Protein AF-A0A2L2Z2B9-F1 (afdb_monomer_lite)

Organism: Parasteatoda tepidariorum (NCBI:txid114398)

InterPro domains:
  IPR036273 CRAL/TRIO, N-terminal domain superfamily [SSF46938] (3-60)

Foldseek 3Di:
DVVVVVLCVPLVDDVVCLVVLLVLLVVVVVVVVPDDDDRDSVVLVVLSSVVSSPSVSSSVVD

Radius of gyration: 11.82 Å; chains: 1; bounding box: 30×19×32 Å

Structure (mmCIF, N/CA/C/O backbone):
data_AF-A0A2L2Z2B9-F1
#
_entry.id   AF-A0A2L2Z2B9-F1
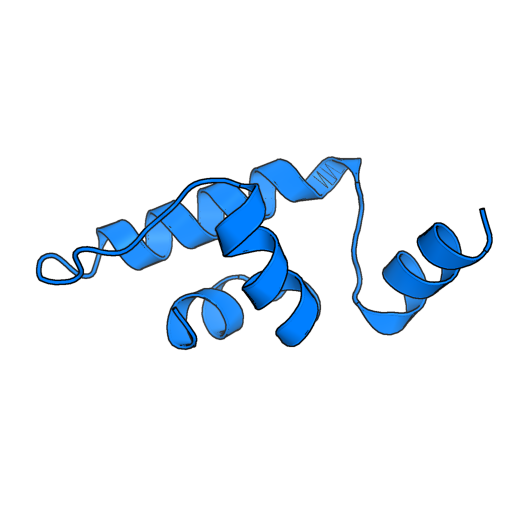#
loop_
_atom_site.group_PDB
_atom_site.id
_atom_site.type_symbol
_atom_site.label_atom_id
_atom_site.label_alt_id
_atom_site.label_comp_id
_atom_site.label_asym_id
_atom_site.label_entity_id
_atom_site.label_seq_id
_atom_site.pdbx_PDB_ins_code
_atom_site.Cartn_x
_atom_site.Cartn_y
_atom_site.Cartn_z
_atom_site.occupancy
_atom_site.B_iso_or_equiv
_atom_site.auth_seq_id
_atom_site.auth_comp_id
_atom_site.auth_asym_id
_atom_site.auth_atom_id
_atom_site.pdbx_PDB_model_num
ATOM 1 N N . PRO A 1 1 ? -17.985 3.204 14.390 1.00 57.00 1 PRO A N 1
ATOM 2 C CA . PRO A 1 1 ? -17.911 1.784 13.955 1.00 57.00 1 PRO A CA 1
ATOM 3 C C . PRO A 1 1 ? -16.732 1.056 14.621 1.00 57.00 1 PRO A C 1
ATOM 5 O O . PRO A 1 1 ? -15.606 1.550 14.579 1.00 57.00 1 PRO A O 1
ATOM 8 N N . LYS A 1 2 ? -16.999 -0.085 15.270 1.00 68.62 2 LYS A N 1
ATOM 9 C CA . LYS A 1 2 ? -16.023 -0.895 16.030 1.00 68.62 2 LYS A CA 1
ATOM 10 C C . LYS A 1 2 ? -14.800 -1.290 15.183 1.00 68.62 2 LYS A C 1
ATOM 12 O O . LYS A 1 2 ? -13.681 -1.308 15.692 1.00 68.62 2 LYS A O 1
ATOM 17 N N . ASP A 1 3 ? -15.015 -1.475 13.884 1.00 71.00 3 ASP A N 1
ATOM 18 C CA . ASP A 1 3 ? -14.003 -1.918 12.921 1.00 71.00 3 ASP A CA 1
ATOM 19 C C . ASP A 1 3 ? -12.946 -0.853 12.622 1.00 71.00 3 ASP A C 1
ATOM 21 O O . ASP A 1 3 ? -11.772 -1.180 12.498 1.00 71.00 3 ASP A O 1
ATOM 25 N N . LEU A 1 4 ? -13.316 0.434 12.607 1.00 69.50 4 LEU A N 1
ATOM 26 C CA . LEU A 1 4 ? -12.349 1.523 12.401 1.00 69.50 4 LEU A CA 1
ATOM 27 C C . LEU A 1 4 ? -11.383 1.653 13.583 1.00 69.50 4 LEU A C 1
ATOM 29 O O . LEU A 1 4 ? -10.190 1.888 13.397 1.00 69.50 4 LEU A O 1
ATOM 33 N N . ARG A 1 5 ? -11.883 1.469 14.813 1.00 68.94 5 ARG A N 1
ATOM 34 C CA . ARG A 1 5 ? -11.037 1.503 16.014 1.00 68.94 5 ARG A CA 1
ATOM 35 C C . ARG A 1 5 ? -10.076 0.315 16.035 1.00 68.94 5 ARG A C 1
ATOM 37 O O . ARG A 1 5 ? -8.907 0.492 16.361 1.00 68.94 5 ARG A O 1
ATOM 44 N N . LYS A 1 6 ? -10.566 -0.862 15.635 1.00 73.94 6 LYS A N 1
ATOM 45 C CA . LYS A 1 6 ? -9.772 -2.086 15.511 1.00 73.94 6 LYS A CA 1
ATOM 46 C C . LYS A 1 6 ? -8.699 -1.961 14.423 1.00 73.94 6 LYS A C 1
ATOM 48 O O . LYS A 1 6 ? -7.539 -2.231 14.700 1.00 73.94 6 LYS A O 1
ATOM 53 N N . ALA A 1 7 ? -9.040 -1.446 13.240 1.00 72.56 7 ALA A N 1
ATOM 54 C CA . ALA A 1 7 ? -8.083 -1.204 12.156 1.00 72.56 7 ALA A CA 1
ATOM 55 C C . ALA A 1 7 ? -6.977 -0.214 12.565 1.00 72.56 7 ALA A C 1
ATOM 57 O O . ALA A 1 7 ? -5.798 -0.459 12.311 1.00 72.56 7 ALA A O 1
ATOM 58 N N . LYS A 1 8 ? -7.329 0.857 13.288 1.00 71.06 8 LYS A N 1
ATOM 59 C CA . LYS A 1 8 ? -6.342 1.802 13.828 1.00 71.06 8 LYS A CA 1
ATOM 60 C C . LYS A 1 8 ? -5.412 1.154 14.859 1.00 71.06 8 LYS A C 1
ATOM 62 O O . LYS A 1 8 ? -4.221 1.433 14.844 1.00 71.06 8 LYS A O 1
ATOM 67 N N . GLN A 1 9 ? -5.940 0.319 15.754 1.00 74.88 9 GLN A N 1
ATOM 68 C CA . GLN A 1 9 ? -5.161 -0.307 16.831 1.00 74.88 9 GLN A CA 1
ATOM 69 C C . GLN A 1 9 ? -4.301 -1.485 16.352 1.00 74.88 9 GLN A C 1
ATOM 71 O O . GLN A 1 9 ? -3.175 -1.645 16.811 1.00 74.88 9 GLN A O 1
ATOM 76 N N . GLU A 1 10 ? -4.812 -2.311 15.439 1.00 81.25 10 GLU A N 1
ATOM 77 C CA . GLU A 1 10 ? -4.151 -3.557 15.026 1.00 81.25 10 GLU A CA 1
ATOM 78 C C . GLU A 1 10 ? -3.313 -3.400 13.751 1.00 81.25 10 GLU A C 1
ATOM 80 O O . GLU A 1 10 ? -2.279 -4.062 13.608 1.00 81.25 10 GLU A O 1
ATOM 85 N N . LEU A 1 11 ? -3.744 -2.526 12.834 1.00 81.19 11 LEU A N 1
ATOM 86 C CA . LEU A 1 11 ? -3.128 -2.329 11.518 1.00 81.19 11 LEU A CA 1
ATOM 87 C C . LEU A 1 11 ? -2.444 -0.969 11.369 1.00 81.19 11 LEU A C 1
ATOM 89 O O . LEU A 1 11 ? -1.847 -0.728 10.327 1.00 81.19 11 LEU A O 1
ATOM 93 N N . ASN A 1 12 ? -2.546 -0.079 12.363 1.00 82.69 12 ASN A N 1
ATOM 94 C CA . ASN A 1 12 ? -2.145 1.327 12.243 1.00 82.69 12 ASN A CA 1
ATOM 95 C C . ASN A 1 12 ? -2.811 2.054 11.057 1.00 82.69 12 ASN A C 1
ATOM 97 O O . ASN A 1 12 ? -2.291 3.051 10.562 1.00 82.69 12 ASN A O 1
ATOM 101 N N . GLU A 1 13 ? -3.979 1.581 10.610 1.00 87.00 13 GLU A N 1
ATOM 102 C CA . GLU A 1 13 ? -4.713 2.196 9.504 1.00 87.00 13 GLU A CA 1
ATOM 103 C C . GLU A 1 13 ? -5.333 3.518 9.971 1.00 87.00 13 GLU A C 1
ATOM 105 O O . GLU A 1 13 ? -6.218 3.545 10.832 1.00 87.00 13 GLU A O 1
ATOM 110 N N . ARG A 1 14 ? -4.863 4.625 9.389 1.00 88.44 14 ARG A N 1
ATOM 111 C CA . ARG A 1 14 ? -5.415 5.968 9.581 1.00 88.44 14 ARG A CA 1
ATOM 112 C C . ARG A 1 14 ? -6.080 6.427 8.283 1.00 88.44 14 ARG A C 1
ATOM 114 O O . ARG A 1 14 ? -5.371 6.581 7.284 1.00 88.44 14 ARG A O 1
ATOM 121 N N . PRO A 1 15 ? -7.413 6.619 8.249 1.00 85.62 15 PRO A N 1
ATOM 122 C CA . PRO A 1 15 ? -8.127 7.000 7.027 1.00 85.62 15 PRO A CA 1
ATOM 123 C C . PRO A 1 15 ? -7.526 8.224 6.325 1.00 85.62 15 PRO A C 1
ATOM 125 O O . PRO A 1 15 ? -7.420 8.245 5.102 1.00 85.62 15 PRO A O 1
ATOM 128 N N . GLU A 1 16 ? -7.069 9.201 7.104 1.00 90.06 16 GLU A N 1
ATOM 129 C CA . GLU A 1 16 ? -6.445 10.440 6.645 1.00 90.06 16 GLU A CA 1
ATOM 130 C C . GLU A 1 16 ? -5.051 10.247 6.018 1.00 90.06 16 GLU A C 1
ATOM 132 O O . GLU A 1 16 ? -4.607 11.072 5.218 1.00 90.06 16 GLU A O 1
ATOM 137 N N . GLU A 1 17 ? -4.355 9.153 6.340 1.00 92.12 17 GLU A N 1
ATOM 138 C CA . GLU A 1 17 ? -3.019 8.851 5.809 1.00 92.12 17 GLU A CA 1
ATOM 139 C C . GLU A 1 17 ? -3.044 7.793 4.706 1.00 92.12 17 GLU A C 1
ATOM 141 O O . GLU A 1 17 ? -2.057 7.642 3.984 1.00 92.12 17 GLU A O 1
ATOM 146 N N . ARG A 1 18 ? -4.170 7.089 4.524 1.00 92.31 18 ARG A N 1
ATOM 147 C CA . ARG A 1 18 ? -4.300 5.969 3.580 1.00 92.31 18 ARG A CA 1
ATOM 148 C C . ARG A 1 18 ? -3.794 6.323 2.186 1.00 92.31 18 ARG A C 1
ATOM 150 O O . ARG A 1 18 ? -3.004 5.576 1.612 1.00 92.31 18 ARG A O 1
ATOM 157 N N . ARG A 1 19 ? -4.192 7.487 1.664 1.00 94.56 19 ARG A N 1
ATOM 158 C CA . ARG A 1 19 ? -3.768 7.938 0.333 1.00 94.56 19 ARG A CA 1
ATOM 159 C C . ARG A 1 19 ? -2.256 8.153 0.245 1.00 94.56 19 ARG A C 1
ATOM 161 O O . ARG A 1 19 ? -1.643 7.726 -0.726 1.00 94.56 19 ARG A O 1
ATOM 168 N N . LYS A 1 20 ? -1.648 8.725 1.292 1.00 96.19 20 LYS A N 1
ATOM 169 C CA . LYS A 1 20 ? -0.194 8.946 1.368 1.00 96.19 20 LYS A CA 1
ATOM 170 C C . LYS A 1 20 ? 0.578 7.626 1.324 1.00 96.19 20 LYS A C 1
ATOM 172 O O . LYS A 1 20 ? 1.593 7.543 0.643 1.00 96.19 20 LYS A O 1
ATOM 177 N N . HIS A 1 21 ? 0.093 6.600 2.023 1.00 96.50 21 HIS A N 1
ATOM 178 C CA . HIS A 1 21 ? 0.689 5.260 1.995 1.00 96.50 21 HIS A CA 1
ATOM 179 C C . HIS A 1 21 ? 0.602 4.622 0.605 1.00 96.50 21 HIS A C 1
ATOM 181 O O . HIS A 1 21 ? 1.600 4.128 0.088 1.00 96.50 21 HIS A O 1
ATOM 187 N N . VAL A 1 22 ? -0.558 4.713 -0.052 1.00 96.75 22 VAL A N 1
ATOM 188 C CA . VAL A 1 22 ? -0.717 4.229 -1.431 1.00 96.75 22 VAL A CA 1
ATOM 189 C C . VAL A 1 22 ? 0.253 4.919 -2.390 1.00 96.75 22 VAL A C 1
ATOM 191 O O . VAL A 1 22 ? 0.907 4.243 -3.181 1.00 96.75 22 VAL A O 1
ATOM 194 N N . ASP A 1 23 ? 0.403 6.240 -2.302 1.00 96.81 23 ASP A N 1
ATOM 195 C CA . ASP A 1 23 ? 1.324 6.979 -3.171 1.00 96.81 23 ASP A CA 1
ATOM 196 C C . ASP A 1 23 ? 2.797 6.625 -2.895 1.00 96.81 23 ASP A C 1
ATOM 198 O O . ASP A 1 23 ? 3.602 6.539 -3.826 1.00 96.81 23 ASP A O 1
ATOM 202 N N . ARG A 1 24 ? 3.154 6.332 -1.636 1.00 97.12 24 ARG A N 1
ATOM 203 C CA . ARG A 1 24 ? 4.484 5.809 -1.292 1.00 97.12 24 ARG A CA 1
ATOM 204 C C . ARG A 1 24 ? 4.720 4.424 -1.887 1.00 97.12 24 ARG A C 1
ATOM 206 O O . ARG A 1 24 ? 5.752 4.236 -2.524 1.00 97.12 24 ARG A O 1
ATOM 213 N N . VAL A 1 25 ? 3.768 3.496 -1.767 1.00 96.62 25 VAL A N 1
ATOM 214 C CA . VAL A 1 25 ? 3.863 2.161 -2.390 1.00 96.62 25 VAL A CA 1
ATOM 215 C C . VAL A 1 25 ? 4.005 2.272 -3.908 1.00 96.62 25 VAL A C 1
ATOM 217 O O . VAL A 1 25 ? 4.911 1.665 -4.468 1.00 96.62 25 VAL A O 1
ATOM 220 N N . ARG A 1 26 ? 3.217 3.123 -4.580 1.00 95.88 26 ARG A N 1
ATOM 221 C CA . ARG A 1 26 ? 3.376 3.391 -6.024 1.00 95.88 26 ARG A CA 1
ATOM 222 C C . ARG A 1 26 ? 4.792 3.834 -6.382 1.00 95.88 26 ARG A C 1
ATOM 224 O O . ARG A 1 26 ? 5.348 3.347 -7.359 1.00 95.88 26 ARG A O 1
ATOM 231 N N . LYS A 1 27 ? 5.384 4.723 -5.579 1.00 95.44 27 LYS A N 1
ATOM 232 C CA . LYS A 1 27 ? 6.763 5.195 -5.768 1.00 95.44 27 LYS A CA 1
ATOM 233 C C . LYS A 1 27 ? 7.807 4.096 -5.547 1.00 95.44 27 LYS A C 1
ATOM 235 O O . LYS A 1 27 ? 8.882 4.166 -6.136 1.00 95.44 27 LYS A O 1
ATOM 240 N N . TYR A 1 28 ? 7.543 3.121 -4.679 1.00 95.06 28 TYR A N 1
ATOM 241 C CA . TYR A 1 28 ? 8.410 1.949 -4.547 1.00 95.06 28 TYR A CA 1
ATOM 242 C C . TYR A 1 28 ? 8.313 1.063 -5.789 1.00 95.06 28 TYR A C 1
ATOM 244 O O . TYR A 1 28 ? 9.338 0.794 -6.404 1.00 95.06 28 TYR A O 1
ATOM 252 N N . LEU A 1 29 ? 7.097 0.708 -6.210 1.00 93.38 29 LEU A N 1
ATOM 253 C CA . LEU A 1 29 ? 6.874 -0.153 -7.376 1.00 93.38 29 LEU A CA 1
ATOM 254 C C . LEU A 1 29 ? 7.395 0.478 -8.672 1.00 93.38 29 LEU A C 1
ATOM 256 O O . LEU A 1 29 ? 7.953 -0.217 -9.507 1.00 93.38 29 LEU A O 1
ATOM 260 N N . SER A 1 30 ? 7.310 1.804 -8.821 1.00 91.88 30 SER A N 1
ATOM 261 C CA . SER A 1 30 ? 7.824 2.505 -10.006 1.00 91.88 30 SER A CA 1
ATOM 262 C C . SER A 1 30 ? 9.347 2.433 -10.171 1.00 91.88 30 SER A C 1
ATOM 264 O O . SER A 1 30 ? 9.862 2.842 -11.210 1.00 91.88 30 SER A O 1
ATOM 266 N N . LYS A 1 31 ? 10.090 2.011 -9.137 1.00 92.44 31 LYS A N 1
ATOM 267 C CA . LYS A 1 31 ? 11.542 1.792 -9.231 1.00 92.44 31 LYS A CA 1
ATOM 268 C C . LYS A 1 31 ? 11.871 0.456 -9.898 1.00 92.44 31 LYS A C 1
ATOM 270 O O . LYS A 1 31 ? 12.929 0.353 -10.514 1.00 92.44 31 LYS A O 1
ATOM 275 N N . GLU A 1 32 ? 10.957 -0.508 -9.829 1.00 89.69 32 GLU A N 1
ATOM 276 C CA . GLU A 1 32 ? 11.068 -1.814 -10.474 1.00 89.69 32 GLU A CA 1
ATOM 277 C C . GLU A 1 32 ? 10.533 -1.718 -11.908 1.00 89.69 32 GLU A C 1
ATOM 279 O O . GLU A 1 32 ? 9.337 -1.845 -12.163 1.00 89.69 32 GLU A O 1
ATOM 284 N N . LYS A 1 33 ? 11.427 -1.434 -12.863 1.00 81.12 33 LYS A N 1
ATOM 285 C CA . LYS A 1 33 ? 11.059 -1.116 -14.257 1.00 81.12 33 LYS A CA 1
ATOM 286 C C . LYS A 1 33 ? 10.369 -2.260 -15.007 1.00 81.12 33 LYS A C 1
ATOM 288 O O . LYS A 1 33 ? 9.629 -1.985 -15.948 1.00 81.12 33 LYS A O 1
ATOM 293 N N . ASP A 1 34 ? 10.586 -3.500 -14.57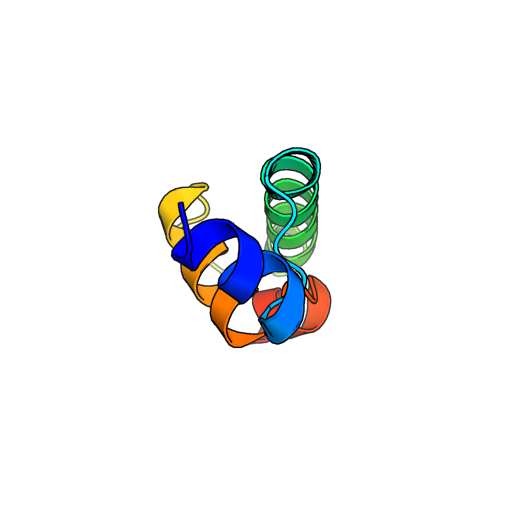8 1.00 88.94 34 ASP A N 1
ATOM 294 C CA . ASP A 1 34 ? 10.030 -4.698 -15.216 1.00 88.94 34 ASP A CA 1
ATOM 295 C C . ASP A 1 34 ? 8.715 -5.168 -14.565 1.00 88.94 34 ASP A C 1
ATOM 297 O O . ASP A 1 34 ? 8.081 -6.117 -15.032 1.00 88.94 34 ASP A O 1
ATOM 301 N N . LEU A 1 35 ? 8.270 -4.501 -13.493 1.00 88.56 35 LEU A N 1
ATOM 302 C CA . LEU A 1 35 ? 7.062 -4.874 -12.768 1.00 88.56 35 LEU A CA 1
ATOM 303 C C . LEU A 1 35 ? 5.822 -4.216 -13.386 1.00 88.56 35 LEU A C 1
ATOM 305 O O . LEU A 1 35 ? 5.515 -3.050 -13.138 1.00 88.56 3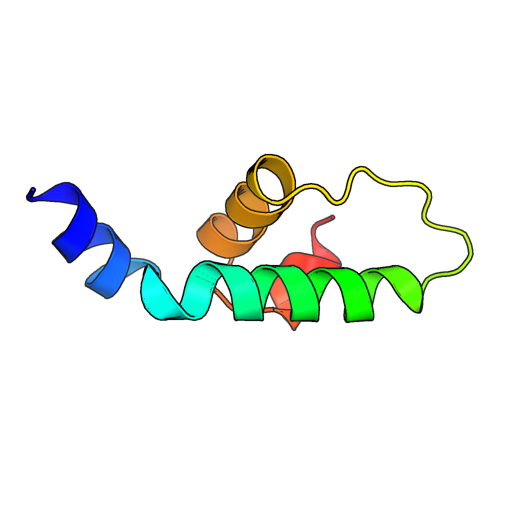5 LEU A O 1
ATOM 309 N N . ASN A 1 36 ? 5.053 -4.992 -14.149 1.00 86.38 36 ASN A N 1
ATOM 310 C CA . ASN A 1 36 ? 3.751 -4.569 -14.665 1.00 86.38 36 ASN A CA 1
ATOM 311 C C . ASN A 1 36 ? 2.616 -5.099 -13.775 1.00 86.38 36 ASN A C 1
ATOM 313 O O . ASN A 1 36 ? 2.043 -6.158 -14.035 1.00 86.38 36 ASN A O 1
ATOM 317 N N . THR A 1 37 ? 2.314 -4.373 -12.698 1.00 88.56 37 THR A N 1
ATOM 318 C CA . THR A 1 37 ? 1.286 -4.746 -11.714 1.00 88.56 37 THR A CA 1
ATOM 319 C C . THR A 1 37 ? 0.205 -3.677 -11.580 1.00 88.56 37 THR A C 1
ATOM 321 O O . THR A 1 37 ? 0.372 -2.512 -11.950 1.00 88.56 37 THR A O 1
ATOM 324 N N . ARG A 1 38 ? -0.937 -4.074 -11.023 1.00 92.38 38 ARG A N 1
ATOM 325 C CA . ARG A 1 38 ? -2.060 -3.182 -10.736 1.00 92.38 38 ARG A CA 1
ATOM 326 C C . ARG A 1 38 ? -1.682 -2.249 -9.570 1.00 92.38 38 ARG A C 1
ATOM 328 O O . ARG A 1 38 ? -1.125 -2.688 -8.573 1.00 92.38 38 ARG A O 1
ATOM 335 N N . THR A 1 39 ? -1.962 -0.948 -9.682 1.00 93.19 39 THR A N 1
ATOM 336 C CA . THR A 1 39 ? -1.526 0.068 -8.690 1.00 93.19 39 THR A CA 1
ATOM 337 C C . THR A 1 39 ? -2.635 1.023 -8.231 1.00 93.19 39 THR A C 1
ATOM 339 O O . THR A 1 39 ? -2.377 2.087 -7.651 1.00 93.19 39 THR A O 1
ATOM 342 N N . ASP A 1 40 ? -3.903 0.687 -8.463 1.00 94.00 40 ASP A N 1
ATOM 343 C CA . ASP A 1 40 ? -5.021 1.440 -7.894 1.00 94.00 40 ASP A CA 1
ATOM 344 C C . ASP A 1 40 ? -5.081 1.291 -6.367 1.00 94.00 40 ASP A C 1
ATOM 346 O O . ASP A 1 40 ? -4.518 0.382 -5.756 1.00 94.00 40 ASP A O 1
ATOM 350 N N . GLU A 1 41 ? -5.778 2.237 -5.744 1.00 93.25 41 GLU A N 1
ATOM 351 C CA . GLU A 1 41 ? -5.831 2.353 -4.289 1.00 93.25 41 GLU A CA 1
ATOM 352 C C . GLU A 1 41 ? -6.447 1.115 -3.628 1.00 93.25 41 GLU A C 1
ATOM 354 O O . GLU A 1 41 ? -5.927 0.648 -2.617 1.00 93.25 41 GLU A O 1
ATOM 359 N N . GLU A 1 42 ? -7.516 0.552 -4.197 1.00 94.00 42 GLU A N 1
ATOM 360 C CA . GLU A 1 42 ? -8.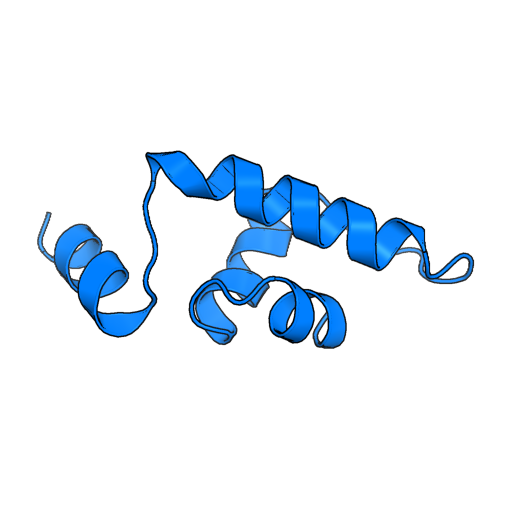213 -0.581 -3.589 1.00 94.00 42 GLU A CA 1
ATOM 361 C C . GLU A 1 42 ? -7.344 -1.844 -3.574 1.00 94.00 42 GLU A C 1
ATOM 363 O O . GLU A 1 42 ? -7.324 -2.574 -2.580 1.00 94.00 42 GLU A O 1
ATOM 368 N N . PHE A 1 43 ? -6.589 -2.078 -4.650 1.00 95.38 43 PHE A N 1
ATOM 369 C CA . PHE A 1 43 ? -5.626 -3.170 -4.726 1.00 95.38 43 PHE A CA 1
ATOM 370 C C . PHE A 1 43 ? -4.500 -2.998 -3.697 1.00 95.38 43 PHE A C 1
ATOM 372 O O . PHE A 1 43 ? -4.293 -3.879 -2.861 1.00 95.38 43 PHE A O 1
ATOM 379 N N . LEU A 1 44 ? -3.829 -1.841 -3.682 1.00 96.25 44 LEU A N 1
ATOM 380 C CA . LEU A 1 44 ? -2.667 -1.602 -2.815 1.00 96.25 44 LEU A CA 1
ATOM 381 C C . LEU A 1 44 ? -3.019 -1.560 -1.317 1.00 96.25 44 LEU A C 1
ATOM 383 O O . LEU A 1 44 ? -2.224 -1.993 -0.479 1.00 96.25 44 LEU A O 1
ATOM 387 N N . VAL A 1 45 ? -4.229 -1.121 -0.953 1.00 94.88 45 VAL A N 1
ATOM 388 C CA . VAL A 1 45 ? -4.696 -1.123 0.447 1.00 94.88 45 VAL A CA 1
ATOM 389 C C . VAL A 1 45 ? -4.750 -2.5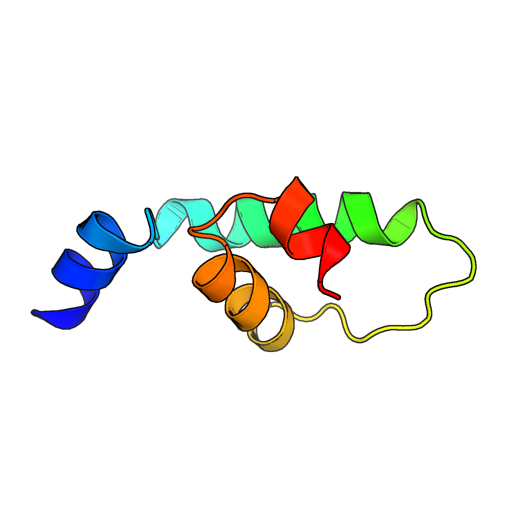37 1.038 1.00 94.88 45 VAL A C 1
ATOM 391 O O . VAL A 1 45 ? -4.530 -2.700 2.239 1.00 94.88 45 VAL A O 1
ATOM 394 N N . ARG A 1 46 ? -4.972 -3.580 0.227 1.00 95.00 46 ARG A N 1
ATOM 395 C CA . ARG A 1 46 ? -4.970 -4.978 0.701 1.00 95.00 46 ARG A CA 1
ATOM 396 C C . ARG A 1 46 ? -3.588 -5.381 1.232 1.00 95.00 46 ARG A C 1
ATOM 398 O O . ARG A 1 46 ? -3.491 -5.944 2.323 1.00 95.00 46 ARG A O 1
ATOM 405 N N . PHE A 1 47 ? -2.527 -5.007 0.519 1.00 95.69 47 PHE A N 1
ATOM 406 C CA . PHE A 1 47 ? -1.136 -5.262 0.912 1.00 95.69 47 PHE A CA 1
ATOM 407 C C . PHE A 1 47 ? -0.703 -4.400 2.100 1.00 95.69 47 PHE A C 1
ATOM 409 O O . PHE A 1 47 ? -0.072 -4.901 3.033 1.00 95.69 47 PHE A O 1
ATOM 416 N N . LEU A 1 48 ? -1.121 -3.129 2.124 1.00 95.69 48 LEU A N 1
ATOM 417 C CA . LEU A 1 48 ? -0.902 -2.243 3.270 1.00 95.69 48 LEU A CA 1
ATOM 418 C C . LEU A 1 48 ? -1.534 -2.812 4.547 1.00 95.69 48 LEU A C 1
ATOM 420 O O . LEU A 1 48 ? -0.863 -2.879 5.576 1.00 95.69 48 LEU A O 1
ATOM 424 N N . ARG A 1 49 ? -2.773 -3.318 4.491 1.00 94.44 49 ARG A N 1
ATOM 425 C CA . ARG A 1 49 ? -3.418 -3.989 5.634 1.00 94.44 49 ARG A CA 1
ATOM 426 C C . ARG A 1 49 ? -2.642 -5.224 6.089 1.00 94.44 49 ARG A C 1
ATOM 428 O O . ARG A 1 49 ? -2.379 -5.365 7.281 1.00 94.44 49 ARG A O 1
ATOM 435 N N . ALA A 1 50 ? -2.189 -6.065 5.158 1.00 93.88 50 ALA A N 1
ATOM 436 C CA . ALA A 1 50 ? -1.390 -7.258 5.462 1.00 93.88 50 ALA A CA 1
ATOM 437 C C . ALA A 1 50 ? -0.020 -6.948 6.103 1.00 93.88 50 ALA A C 1
ATOM 439 O O . ALA A 1 50 ? 0.626 -7.837 6.671 1.00 93.88 50 ALA A O 1
ATOM 440 N N . ARG A 1 51 ? 0.446 -5.698 6.007 1.00 95.50 51 ARG A N 1
ATOM 441 C CA . ARG A 1 51 ? 1.725 -5.227 6.554 1.00 95.50 51 ARG A CA 1
ATOM 442 C C . ARG A 1 51 ? 1.580 -4.079 7.545 1.00 95.50 51 ARG A C 1
ATOM 444 O O . ARG A 1 51 ? 2.566 -3.405 7.827 1.00 95.50 51 ARG A O 1
ATOM 451 N N . LYS A 1 52 ? 0.386 -3.897 8.120 1.00 93.81 52 LYS A N 1
ATOM 452 C CA . LYS A 1 52 ? 0.097 -2.868 9.134 1.00 93.81 52 LYS A CA 1
ATOM 453 C C . LYS A 1 52 ? 0.545 -1.462 8.701 1.00 93.81 52 LYS A C 1
ATOM 455 O O . LYS A 1 52 ? 1.190 -0.745 9.463 1.00 93.81 52 LYS A O 1
ATOM 460 N N . PHE A 1 53 ? 0.261 -1.124 7.443 1.00 93.75 53 PHE A N 1
ATOM 461 C CA . PHE A 1 53 ? 0.596 0.150 6.803 1.00 93.75 53 PHE A CA 1
ATOM 462 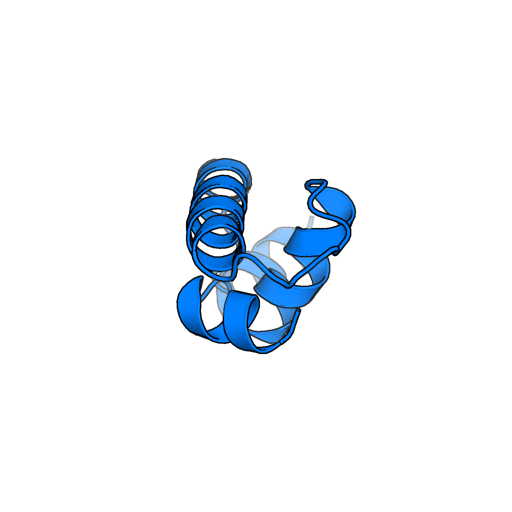C C . PHE A 1 53 ? 2.101 0.478 6.777 1.00 93.75 53 PHE A C 1
ATOM 464 O O . PHE A 1 53 ? 2.502 1.639 6.743 1.00 93.75 53 PHE A O 1
ATOM 471 N N . ASN A 1 54 ? 2.955 -0.550 6.746 1.00 94.88 54 ASN A N 1
ATOM 472 C CA . ASN A 1 54 ? 4.368 -0.400 6.409 1.00 94.88 54 ASN A CA 1
ATOM 473 C C . ASN A 1 54 ? 4.556 -0.416 4.881 1.00 94.88 54 ASN A C 1
ATOM 475 O O . ASN A 1 54 ? 4.391 -1.463 4.254 1.00 94.88 54 ASN A O 1
ATOM 479 N N . ASP A 1 55 ? 4.910 0.735 4.304 1.00 95.62 55 ASP A N 1
ATOM 480 C CA . ASP A 1 55 ? 4.956 0.948 2.849 1.00 95.62 55 ASP A CA 1
ATOM 481 C C . ASP A 1 55 ? 5.968 0.046 2.133 1.00 95.62 55 ASP A C 1
ATOM 483 O O . ASP A 1 55 ? 5.646 -0.563 1.118 1.00 95.62 55 ASP A O 1
ATOM 487 N N . GLU A 1 56 ? 7.177 -0.079 2.678 1.00 95.56 56 GLU A N 1
ATOM 488 C CA . GLU A 1 56 ? 8.249 -0.882 2.082 1.00 95.56 56 GLU A CA 1
ATOM 489 C C . GLU A 1 56 ? 7.912 -2.376 2.124 1.00 95.56 56 GLU A C 1
ATOM 491 O O . GLU A 1 56 ? 7.984 -3.078 1.116 1.00 95.56 56 GLU A O 1
ATOM 496 N N . ARG A 1 57 ? 7.455 -2.870 3.282 1.00 95.81 57 ARG A N 1
ATOM 497 C CA . ARG A 1 57 ? 7.052 -4.276 3.415 1.00 95.81 57 ARG A CA 1
ATOM 498 C C . ARG A 1 57 ? 5.813 -4.599 2.584 1.00 95.81 57 ARG A C 1
ATOM 500 O O . ARG A 1 57 ? 5.653 -5.757 2.206 1.00 95.81 57 ARG A O 1
ATOM 507 N N . ALA A 1 58 ? 4.930 -3.624 2.360 1.00 95.88 58 ALA A N 1
ATOM 508 C CA . ALA A 1 58 ? 3.777 -3.773 1.480 1.00 95.88 58 ALA A CA 1
ATOM 509 C C . ALA A 1 58 ? 4.202 -3.821 0.010 1.00 95.88 58 ALA A C 1
ATOM 511 O O . ALA A 1 58 ? 3.715 -4.686 -0.704 1.00 95.88 58 ALA A O 1
ATOM 512 N N . ALA A 1 59 ? 5.130 -2.962 -0.424 1.00 94.44 59 ALA A N 1
ATOM 513 C CA . ALA A 1 59 ? 5.659 -2.989 -1.787 1.00 94.44 59 ALA A CA 1
ATOM 514 C C . ALA A 1 59 ? 6.335 -4.332 -2.117 1.00 94.44 59 ALA A C 1
ATOM 516 O O . ALA A 1 59 ? 6.076 -4.884 -3.174 1.00 94.44 59 ALA A O 1
ATOM 517 N N . ASN A 1 60 ? 7.088 -4.914 -1.177 1.00 94.31 60 ASN A N 1
ATOM 518 C CA . ASN A 1 60 ? 7.735 -6.226 -1.349 1.00 94.31 60 ASN A CA 1
ATOM 519 C C . ASN A 1 60 ? 6.763 -7.424 -1.428 1.00 94.31 60 ASN A C 1
ATOM 521 O O . ASN A 1 60 ? 7.210 -8.560 -1.576 1.00 94.31 60 ASN A O 1
ATOM 525 N N . LEU A 1 61 ? 5.458 -7.211 -1.232 1.00 92.38 61 LEU A N 1
ATOM 526 C CA . LEU A 1 61 ? 4.434 -8.248 -1.384 1.00 92.38 61 LEU A CA 1
ATOM 527 C C . LEU A 1 61 ? 3.670 -8.178 -2.712 1.00 92.38 61 LEU A C 1
ATOM 529 O O . LEU A 1 61 ? 2.911 -9.108 -2.995 1.00 92.38 61 LEU A O 1
ATOM 533 N N . VAL A 1 62 ? 3.767 -7.053 -3.422 1.00 87.62 62 VAL A N 1
ATOM 534 C CA . VAL A 1 62 ? 3.032 -6.792 -4.667 1.00 87.62 62 VAL A CA 1
ATOM 535 C C . VAL A 1 62 ? 3.760 -7.435 -5.835 1.00 87.62 62 VAL A C 1
ATOM 537 O O . VAL A 1 62 ? 3.045 -7.994 -6.697 1.00 87.62 62 VAL A O 1
#

Sequence (62 aa):
PKDLRKAKQELNERPEERRKHVDRVRKYLSKEKDLNTRTDEEFLVRFLRARKFNDERAANLV

Secondary structure (DSSP, 8-state):
-HHHHHHHHHH---TTTHHHHHHHHHHHHTT-TT------HHHHHHHHHHTTT-HHHHHTT-

pLDDT: mean 89.16, std 9.12, range [57.0, 97.12]